Protein AF-A0A257X1H4-F1 (afdb_monomer)

Foldseek 3Di:
DPPPPPVLVVLLVVLQVLLQVQLVVVLVVVDDDPPSDSCSSVLSNVLLNCLSCQCVPPNDVSNVVVLVVLLVVLVVVCVVCVVVDPDSVSSVSSSVSNNSSND

Nearest PDB structures (foldseek):
  9h9e-assembly1_C  TM=3.845E-01  e=7.257E+00  Homo sapiens

Structure (mmCIF, N/CA/C/O backbone):
data_AF-A0A257X1H4-F1
#
_entry.id   AF-A0A257X1H4-F1
#
loop_
_atom_site.group_PDB
_atom_site.id
_atom_site.type_symbol
_atom_site.label_atom_id
_atom_site.label_alt_id
_atom_site.label_comp_id
_atom_site.label_asym_id
_atom_site.label_entity_id
_atom_site.label_seq_id
_atom_site.pdbx_PDB_ins_code
_atom_site.Cartn_x
_atom_site.Cartn_y
_atom_site.Cartn_z
_atom_site.occupancy
_atom_site.B_iso_or_equiv
_atom_site.auth_seq_id
_atom_site.auth_comp_id
_atom_site.auth_asym_id
_atom_site.auth_atom_id
_atom_site.pdbx_PDB_model_num
ATOM 1 N N . MET A 1 1 ? 36.373 -0.730 -8.233 1.00 45.88 1 MET A N 1
ATOM 2 C CA . MET A 1 1 ? 35.293 -1.735 -8.260 1.00 45.88 1 MET A CA 1
ATOM 3 C C . MET A 1 1 ? 34.107 -1.149 -7.509 1.00 45.88 1 MET A C 1
ATOM 5 O O . MET A 1 1 ? 33.911 -1.443 -6.343 1.00 45.88 1 MET A O 1
ATOM 9 N N . SER A 1 2 ? 33.406 -0.200 -8.127 1.00 50.38 2 SER A N 1
ATOM 10 C CA . SER A 1 2 ? 32.142 0.310 -7.599 1.00 50.38 2 SER A CA 1
ATOM 11 C C . SER A 1 2 ? 31.060 -0.632 -8.107 1.00 50.38 2 SER A C 1
ATOM 13 O O . SER A 1 2 ? 30.694 -0.547 -9.278 1.00 50.38 2 SER A O 1
ATOM 15 N N . GLU A 1 3 ? 30.612 -1.569 -7.273 1.00 65.00 3 GLU A N 1
ATOM 16 C CA . GLU A 1 3 ? 29.329 -2.230 -7.509 1.00 65.00 3 GLU A CA 1
ATOM 17 C C . GLU A 1 3 ? 28.273 -1.125 -7.542 1.00 65.00 3 GLU A C 1
ATOM 19 O O . GLU A 1 3 ? 27.932 -0.524 -6.524 1.00 65.00 3 GLU A O 1
ATOM 24 N N . SER A 1 4 ? 27.819 -0.778 -8.742 1.00 75.75 4 SER A N 1
ATOM 25 C CA . SER A 1 4 ? 26.644 0.058 -8.916 1.00 75.75 4 SER A CA 1
ATOM 26 C C . SER A 1 4 ? 25.460 -0.742 -8.389 1.00 75.75 4 SER A C 1
ATOM 28 O O . SER A 1 4 ? 25.032 -1.701 -9.030 1.00 75.75 4 SER A O 1
ATOM 30 N N . VAL A 1 5 ? 24.984 -0.388 -7.198 1.00 80.81 5 VAL A N 1
ATOM 31 C CA . VAL A 1 5 ? 23.797 -0.994 -6.591 1.00 80.81 5 VAL A CA 1
ATOM 32 C C . VAL A 1 5 ? 22.631 -0.873 -7.576 1.00 80.81 5 VAL A C 1
ATOM 34 O O . VAL A 1 5 ? 22.362 0.219 -8.078 1.00 80.81 5 VAL A O 1
ATOM 37 N N . ASP A 1 6 ? 21.960 -1.991 -7.871 1.00 88.31 6 ASP A N 1
ATOM 38 C CA . ASP A 1 6 ? 20.836 -2.024 -8.812 1.00 88.31 6 ASP A CA 1
ATOM 39 C C . ASP A 1 6 ? 19.717 -1.079 -8.320 1.00 88.31 6 ASP A C 1
ATOM 41 O O . ASP A 1 6 ? 19.222 -1.254 -7.199 1.00 88.31 6 ASP A O 1
ATOM 45 N N . PRO A 1 7 ? 19.279 -0.096 -9.132 1.00 87.25 7 PRO A N 1
ATOM 46 C CA . PRO A 1 7 ? 18.185 0.810 -8.784 1.00 87.25 7 PRO A CA 1
ATOM 47 C C . PRO A 1 7 ? 16.911 0.095 -8.317 1.00 87.25 7 PRO A C 1
ATOM 49 O O . PRO A 1 7 ? 16.184 0.615 -7.471 1.00 87.25 7 PRO A O 1
ATOM 52 N N . ARG A 1 8 ? 16.652 -1.122 -8.810 1.00 89.50 8 ARG A N 1
ATOM 53 C CA . ARG A 1 8 ? 15.504 -1.943 -8.396 1.00 89.50 8 ARG A CA 1
ATOM 54 C C . ARG A 1 8 ? 15.628 -2.406 -6.949 1.00 89.50 8 ARG A C 1
ATOM 56 O O . ARG A 1 8 ? 14.637 -2.415 -6.222 1.00 89.50 8 ARG A O 1
ATOM 63 N N . LEU A 1 9 ? 16.839 -2.763 -6.518 1.00 91.31 9 LEU A N 1
ATOM 64 C CA . LEU A 1 9 ? 17.114 -3.140 -5.131 1.00 91.31 9 LEU A CA 1
ATOM 65 C C . LEU A 1 9 ? 16.972 -1.935 -4.202 1.00 91.31 9 LEU A C 1
ATOM 67 O O . LEU A 1 9 ? 16.446 -2.082 -3.101 1.00 91.31 9 LEU A O 1
ATOM 71 N N . ILE A 1 10 ? 17.374 -0.745 -4.661 1.00 92.81 10 ILE A N 1
ATOM 72 C CA . ILE A 1 10 ? 17.166 0.506 -3.919 1.00 92.81 10 ILE A CA 1
ATOM 73 C C . ILE A 1 10 ? 15.666 0.782 -3.756 1.00 92.81 10 ILE A C 1
ATOM 75 O O . ILE A 1 10 ? 15.226 1.053 -2.640 1.00 92.81 10 ILE A O 1
ATOM 79 N N . GLY A 1 11 ? 14.874 0.646 -4.825 1.00 92.56 11 GLY A N 1
ATOM 80 C CA . GLY A 1 11 ? 13.416 0.808 -4.771 1.00 92.56 11 GLY A CA 1
ATOM 81 C C . GLY A 1 11 ? 12.741 -0.188 -3.822 1.00 92.56 11 GLY A C 1
ATOM 82 O O . GLY A 1 11 ? 11.948 0.200 -2.968 1.00 92.56 11 GLY A O 1
ATOM 83 N N . LEU A 1 12 ? 13.123 -1.468 -3.882 1.00 93.62 12 LEU A N 1
ATOM 84 C CA . LEU A 1 12 ? 12.613 -2.491 -2.962 1.00 93.62 12 LEU A CA 1
ATOM 85 C C . LEU A 1 12 ? 13.011 -2.225 -1.503 1.00 93.62 12 LEU A C 1
ATOM 87 O O . LEU A 1 12 ? 12.189 -2.401 -0.604 1.00 93.62 12 LEU A O 1
ATOM 91 N N . ALA A 1 13 ? 14.244 -1.777 -1.254 1.00 94.12 13 ALA A N 1
ATOM 92 C CA . ALA A 1 13 ? 14.699 -1.402 0.083 1.00 94.12 13 ALA A CA 1
ATOM 93 C C . ALA A 1 13 ? 13.953 -0.167 0.615 1.00 94.12 13 ALA A C 1
ATOM 95 O O . ALA A 1 13 ? 13.579 -0.137 1.789 1.00 94.12 13 ALA A O 1
ATOM 96 N N . ALA A 1 14 ? 13.687 0.822 -0.242 1.00 94.50 14 ALA A N 1
ATOM 97 C CA . ALA A 1 14 ? 12.884 1.991 0.101 1.00 94.50 14 ALA A CA 1
ATOM 98 C C . ALA A 1 14 ? 11.439 1.594 0.431 1.00 94.50 14 ALA A C 1
ATOM 100 O O . ALA A 1 14 ? 10.937 1.970 1.489 1.00 94.50 14 ALA A O 1
ATOM 101 N N . ALA A 1 15 ? 10.801 0.764 -0.401 1.00 94.56 15 ALA A N 1
ATOM 102 C CA . ALA A 1 15 ? 9.460 0.240 -0.146 1.00 94.56 15 ALA A CA 1
ATOM 103 C C . ALA A 1 15 ? 9.394 -0.535 1.181 1.00 94.56 15 ALA A C 1
ATOM 105 O O . ALA A 1 15 ? 8.498 -0.306 1.997 1.00 94.56 15 ALA A O 1
ATOM 106 N N . LEU A 1 16 ? 10.383 -1.396 1.446 1.00 94.19 16 LEU A N 1
ATOM 107 C CA . LEU A 1 16 ? 10.511 -2.101 2.721 1.00 94.19 16 LEU A CA 1
ATOM 108 C C . LEU A 1 16 ? 10.619 -1.116 3.895 1.00 94.19 16 LEU A C 1
ATOM 110 O O . LEU A 1 16 ? 9.891 -1.249 4.877 1.00 94.19 16 LEU A O 1
ATOM 114 N N . GLY A 1 17 ? 11.494 -0.113 3.785 1.00 93.88 17 GLY A N 1
ATOM 115 C CA . GLY A 1 17 ? 11.688 0.917 4.805 1.00 93.88 17 GLY A CA 1
ATOM 116 C C . GLY A 1 17 ? 10.415 1.716 5.083 1.00 93.88 17 GLY A C 1
ATOM 117 O O . GLY A 1 17 ? 10.034 1.868 6.242 1.00 93.88 17 GLY A O 1
ATOM 118 N N . ILE A 1 18 ? 9.714 2.162 4.039 1.00 94.31 18 ILE A N 1
ATOM 119 C CA . ILE A 1 18 ? 8.442 2.893 4.144 1.00 94.31 18 ILE A CA 1
ATOM 120 C C . ILE A 1 18 ? 7.396 2.037 4.866 1.00 94.31 18 ILE A C 1
ATOM 122 O O . ILE A 1 18 ? 6.798 2.483 5.849 1.00 94.31 18 ILE A O 1
ATOM 126 N N . GLY A 1 19 ? 7.203 0.793 4.424 1.00 92.31 19 GLY A N 1
ATOM 127 C CA . GLY A 1 19 ? 6.225 -0.111 5.022 1.00 92.31 19 GLY A CA 1
ATOM 128 C C . GLY A 1 19 ? 6.538 -0.458 6.483 1.00 92.31 19 GLY A C 1
ATOM 129 O O . GLY A 1 19 ? 5.627 -0.482 7.315 1.00 92.31 19 GLY A O 1
ATOM 130 N N . LEU A 1 20 ? 7.820 -0.639 6.824 1.00 92.69 20 LEU A N 1
ATOM 131 C CA . LEU A 1 20 ? 8.266 -0.851 8.203 1.00 92.69 20 LEU A CA 1
ATOM 132 C C . LEU A 1 20 ? 8.038 0.389 9.073 1.00 92.69 20 LEU A C 1
ATOM 134 O O . LEU A 1 20 ? 7.507 0.259 10.174 1.00 92.69 20 LEU A O 1
ATOM 138 N N . LEU A 1 21 ? 8.400 1.584 8.599 1.00 91.88 21 LEU A N 1
ATOM 139 C CA . LEU A 1 21 ? 8.234 2.834 9.349 1.00 91.88 21 LEU A CA 1
ATOM 140 C C . LEU A 1 21 ? 6.761 3.110 9.663 1.00 91.88 21 LEU A C 1
ATOM 142 O O . LEU A 1 21 ? 6.412 3.339 10.824 1.00 91.88 21 LEU A O 1
ATOM 146 N N . ILE A 1 22 ? 5.889 3.025 8.655 1.00 90.12 22 ILE A N 1
ATOM 147 C CA . ILE A 1 22 ? 4.448 3.247 8.832 1.00 90.12 22 ILE A CA 1
ATOM 148 C C . ILE A 1 22 ? 3.852 2.156 9.729 1.00 90.12 22 ILE A C 1
ATOM 150 O O . ILE A 1 22 ? 3.072 2.446 10.641 1.00 90.12 22 ILE A O 1
ATOM 154 N N . GLY A 1 23 ? 4.253 0.902 9.512 1.00 88.06 23 GLY A N 1
ATOM 155 C CA . GLY A 1 23 ? 3.824 -0.231 10.321 1.00 88.06 23 GLY A CA 1
ATOM 156 C C . GLY A 1 23 ? 4.211 -0.100 11.799 1.00 88.06 23 GLY A C 1
ATOM 157 O O . GLY A 1 23 ? 3.381 -0.362 12.669 1.00 88.06 23 GLY A O 1
ATOM 158 N N . MET A 1 24 ? 5.436 0.350 12.091 1.00 87.62 24 MET A N 1
ATOM 159 C CA . MET A 1 24 ? 5.925 0.589 13.456 1.00 87.62 24 MET A CA 1
ATOM 160 C C . MET A 1 24 ? 5.208 1.753 14.141 1.00 87.62 24 MET A C 1
ATOM 162 O O . MET A 1 24 ? 4.807 1.624 15.298 1.00 87.62 24 MET A O 1
ATOM 166 N N . GLU A 1 25 ? 5.036 2.877 13.446 1.00 85.19 25 GLU A N 1
ATOM 167 C CA . GLU A 1 25 ? 4.321 4.044 13.972 1.00 85.19 25 GLU A CA 1
ATOM 168 C C . GLU A 1 25 ? 2.882 3.677 14.343 1.00 85.19 25 GLU A C 1
ATOM 170 O O . GLU A 1 25 ? 2.375 4.016 15.415 1.00 85.19 25 GLU A O 1
ATOM 175 N N . ARG A 1 26 ? 2.231 2.899 13.481 1.00 79.31 26 ARG A N 1
ATOM 176 C CA . ARG A 1 26 ? 0.868 2.452 13.723 1.00 79.31 26 ARG A CA 1
ATOM 177 C C . ARG A 1 26 ? 0.752 1.464 14.880 1.00 79.31 26 ARG A C 1
ATOM 179 O O . ARG A 1 26 ? -0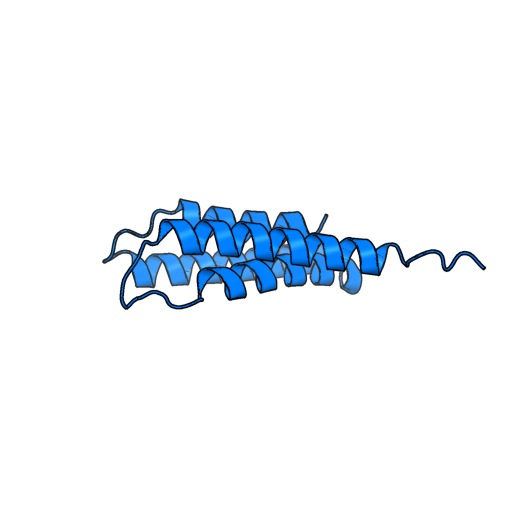.216 1.529 15.637 1.00 79.31 26 ARG A O 1
ATOM 186 N N . GLU A 1 27 ? 1.728 0.576 15.026 1.00 78.12 27 GLU A N 1
ATOM 187 C CA . GLU A 1 27 ? 1.797 -0.342 16.162 1.00 78.12 27 GLU A CA 1
ATOM 188 C C . GLU A 1 27 ? 1.986 0.428 17.479 1.00 78.12 27 GLU A C 1
ATOM 190 O O . GLU A 1 27 ? 1.317 0.131 18.466 1.00 78.12 27 GLU A O 1
ATOM 195 N N . ARG A 1 28 ? 2.822 1.480 17.484 1.00 74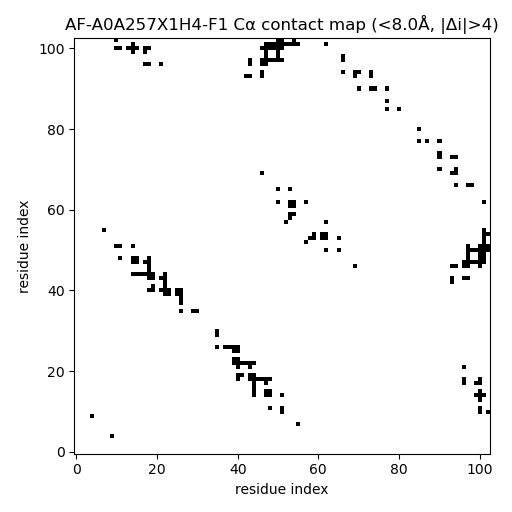.75 28 ARG A N 1
ATOM 196 C CA . ARG A 1 28 ? 3.015 2.358 18.652 1.00 74.75 28 ARG A CA 1
ATOM 197 C C . ARG A 1 28 ? 1.729 3.065 19.080 1.00 74.75 28 ARG A C 1
ATOM 199 O O . ARG A 1 28 ? 1.469 3.161 20.277 1.00 74.75 28 ARG A O 1
ATOM 206 N N . ARG A 1 29 ? 0.903 3.525 18.133 1.00 69.44 29 ARG A N 1
ATOM 207 C CA . ARG A 1 29 ? -0.365 4.217 18.446 1.00 69.44 29 ARG A CA 1
ATOM 208 C C . ARG A 1 29 ? -1.443 3.322 19.054 1.00 69.44 29 ARG A C 1
ATOM 210 O O . ARG A 1 29 ? -2.353 3.849 19.682 1.00 69.44 29 ARG A O 1
ATOM 217 N N . LYS A 1 30 ? -1.361 1.998 18.892 1.00 64.50 30 LYS A N 1
ATOM 218 C CA . LYS A 1 30 ? -2.327 1.061 19.493 1.00 64.50 30 LYS A CA 1
ATOM 219 C C . LYS A 1 30 ? -2.121 0.825 21.002 1.00 64.50 30 LYS A C 1
ATOM 221 O O . LYS A 1 30 ? -2.962 0.172 21.609 1.00 64.50 30 LYS A O 1
ATOM 226 N N . GLY A 1 31 ? -1.084 1.407 21.617 1.00 56.22 31 GLY A N 1
ATOM 227 C CA . GLY A 1 31 ? -0.889 1.419 23.073 1.00 56.22 31 GLY A CA 1
ATOM 228 C C . GLY A 1 31 ? -0.378 0.104 23.684 1.00 56.22 31 GLY A C 1
ATOM 229 O O . GLY A 1 31 ? -0.212 -0.912 23.009 1.00 56.22 31 GLY A O 1
ATOM 230 N N . GLU A 1 32 ? -0.083 0.135 24.988 1.00 52.50 32 GLU A N 1
ATOM 231 C CA . GLU A 1 32 ? 0.428 -0.997 25.774 1.00 52.50 32 GLU A CA 1
ATOM 232 C C . GLU A 1 32 ? -0.732 -1.891 26.252 1.00 52.50 32 GLU A C 1
ATOM 234 O O . GLU A 1 32 ? -1.399 -1.588 27.235 1.00 52.50 32 GLU A O 1
ATOM 239 N N . GLY A 1 33 ? -1.004 -3.000 25.558 1.00 54.44 33 GLY A N 1
ATOM 240 C CA . GLY A 1 33 ? -2.042 -3.946 25.981 1.00 54.44 33 GLY A CA 1
ATOM 241 C C . GLY A 1 33 ? -1.939 -5.338 25.340 1.00 54.44 33 GLY A C 1
ATOM 242 O O . GLY A 1 33 ? -1.172 -5.525 24.394 1.00 54.44 33 GLY A O 1
ATOM 243 N N . PRO A 1 34 ? -2.720 -6.331 25.815 1.00 48.72 34 PRO A N 1
ATOM 244 C CA . PRO A 1 34 ? -2.634 -7.734 25.375 1.00 48.72 34 PRO A CA 1
ATOM 245 C C . PRO A 1 34 ? -2.985 -7.956 23.893 1.00 48.72 34 PRO A C 1
ATOM 247 O O . PRO A 1 34 ? -2.651 -8.989 23.322 1.00 48.72 34 PRO A O 1
ATOM 250 N N . ALA A 1 35 ? -3.629 -6.971 23.255 1.00 51.38 35 ALA A N 1
ATOM 251 C CA . ALA A 1 35 ? -3.989 -6.960 21.837 1.00 51.38 35 ALA A CA 1
ATOM 252 C C . ALA A 1 35 ? -2.880 -6.394 20.922 1.00 51.38 35 ALA A C 1
ATOM 254 O O . ALA A 1 35 ? -3.163 -6.001 19.788 1.00 51.38 35 ALA A O 1
ATOM 255 N N . ARG A 1 36 ? -1.622 -6.366 21.394 1.00 53.06 36 ARG A N 1
ATOM 256 C CA . ARG A 1 36 ? -0.397 -6.034 20.636 1.00 53.06 36 ARG A CA 1
ATOM 257 C C . ARG A 1 36 ? -0.070 -7.106 19.591 1.00 53.06 36 ARG A C 1
ATOM 259 O O . ARG A 1 36 ? 1.007 -7.702 19.566 1.00 53.06 36 ARG A O 1
ATOM 266 N N . ALA A 1 37 ? -1.040 -7.429 18.749 1.00 50.66 37 ALA A N 1
ATOM 267 C CA . ALA A 1 37 ? -0.770 -8.198 17.561 1.00 50.66 37 ALA A CA 1
ATOM 268 C C . ALA A 1 37 ? 0.017 -7.287 16.622 1.00 50.66 37 ALA A C 1
ATOM 270 O O . ALA A 1 37 ? -0.529 -6.272 16.196 1.00 50.66 37 ALA A O 1
ATOM 271 N N . ALA A 1 38 ? 1.224 -7.725 16.239 1.00 56.84 38 ALA A N 1
ATOM 272 C CA . ALA A 1 38 ? 2.108 -7.163 15.205 1.00 56.84 38 ALA A CA 1
ATOM 273 C C . ALA A 1 38 ? 1.476 -7.095 13.789 1.00 56.84 38 ALA A C 1
ATOM 275 O O . ALA A 1 38 ? 2.150 -7.217 12.761 1.00 56.84 38 ALA A O 1
ATOM 276 N N . ALA A 1 39 ? 0.155 -6.976 13.727 1.00 62.81 39 ALA A N 1
ATOM 277 C CA . ALA A 1 39 ? -0.679 -6.914 12.554 1.00 62.81 39 ALA A CA 1
ATOM 278 C C . ALA A 1 39 ? -0.397 -5.643 11.751 1.00 62.81 39 ALA A C 1
ATOM 280 O O . ALA A 1 39 ? -0.424 -5.708 10.524 1.00 62.81 39 ALA A O 1
ATOM 281 N N . GLY A 1 40 ? -0.072 -4.515 12.402 1.00 72.50 40 GLY A N 1
ATOM 282 C CA . GLY A 1 40 ? 0.279 -3.278 11.703 1.00 72.50 40 GLY A CA 1
ATOM 283 C C . GLY A 1 40 ? 1.571 -3.435 10.905 1.00 72.50 40 GLY A C 1
ATOM 284 O O . GLY A 1 40 ? 1.579 -3.264 9.689 1.00 72.50 40 GLY A O 1
ATOM 285 N N . LEU A 1 41 ? 2.648 -3.862 11.566 1.00 83.75 41 LEU A N 1
ATOM 286 C CA . LEU A 1 41 ? 3.966 -3.975 10.940 1.00 83.75 41 LEU A CA 1
ATOM 287 C C . LEU A 1 41 ? 3.958 -4.853 9.683 1.00 83.75 41 LEU A C 1
ATOM 289 O O . LEU A 1 41 ? 4.412 -4.426 8.621 1.00 83.75 41 LEU A O 1
ATOM 293 N N . ARG A 1 42 ? 3.405 -6.067 9.784 1.00 88.62 42 ARG A N 1
ATOM 294 C CA . ARG A 1 42 ? 3.401 -7.019 8.663 1.00 88.62 42 ARG A CA 1
ATOM 295 C C . ARG A 1 42 ? 2.551 -6.522 7.500 1.00 88.62 42 ARG A C 1
ATOM 297 O O . ARG A 1 42 ? 3.001 -6.571 6.363 1.00 88.62 42 ARG A O 1
ATOM 304 N N . THR A 1 43 ? 1.351 -6.017 7.781 1.00 89.38 43 THR A N 1
ATOM 305 C CA . THR A 1 43 ? 0.402 -5.621 6.729 1.00 89.38 43 THR A CA 1
ATOM 306 C C . THR A 1 43 ? 0.927 -4.435 5.923 1.00 89.38 43 THR A C 1
ATOM 308 O O . THR A 1 43 ? 0.886 -4.464 4.697 1.00 89.38 43 THR A O 1
ATOM 311 N N . PHE A 1 44 ? 1.487 -3.426 6.592 1.00 91.12 44 PHE A N 1
ATOM 312 C CA . PHE A 1 44 ? 2.043 -2.244 5.931 1.00 91.12 44 PHE A CA 1
ATOM 313 C C . PHE A 1 44 ? 3.319 -2.554 5.144 1.00 91.12 44 PHE A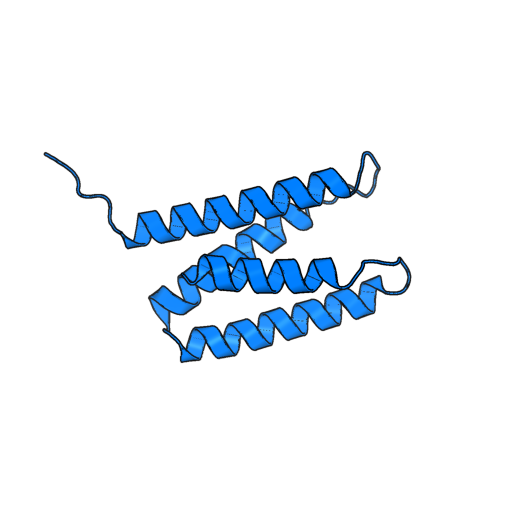 C 1
ATOM 315 O O . PHE A 1 44 ? 3.471 -2.098 4.013 1.00 91.12 44 PHE A O 1
ATOM 322 N N . THR A 1 45 ? 4.195 -3.395 5.698 1.00 94.00 45 THR A N 1
ATOM 323 C CA . THR A 1 45 ? 5.407 -3.850 5.000 1.00 94.00 45 THR A CA 1
ATOM 324 C C . THR A 1 45 ? 5.063 -4.623 3.730 1.00 94.00 45 THR A C 1
ATOM 326 O O . THR A 1 45 ? 5.601 -4.336 2.662 1.00 94.00 45 THR A O 1
ATOM 329 N N . LEU A 1 46 ? 4.122 -5.567 3.821 1.00 94.00 46 LEU A N 1
ATOM 330 C CA . LEU A 1 46 ? 3.678 -6.344 2.665 1.00 94.00 46 LEU A CA 1
ATOM 331 C C . LEU A 1 46 ? 2.960 -5.476 1.629 1.00 94.00 46 LEU A C 1
ATOM 333 O O . LEU A 1 46 ? 3.157 -5.695 0.440 1.00 94.00 46 LEU A O 1
ATOM 337 N N . ALA A 1 47 ? 2.177 -4.478 2.049 1.00 95.50 47 ALA A N 1
ATOM 338 C CA . ALA A 1 47 ? 1.515 -3.558 1.127 1.00 95.50 47 ALA A CA 1
ATOM 339 C C . ALA A 1 47 ? 2.522 -2.733 0.314 1.00 95.50 47 ALA A C 1
ATOM 341 O O . ALA A 1 47 ? 2.405 -2.683 -0.907 1.00 95.50 47 ALA A O 1
ATOM 342 N N . ALA A 1 48 ? 3.535 -2.144 0.957 1.00 96.38 48 ALA A N 1
ATOM 343 C CA . ALA A 1 48 ? 4.567 -1.390 0.242 1.00 96.38 48 ALA A CA 1
ATOM 344 C C . ALA A 1 48 ? 5.337 -2.278 -0.748 1.00 96.38 48 ALA A C 1
ATOM 346 O O . ALA A 1 48 ? 5.485 -1.930 -1.918 1.00 96.38 48 ALA A O 1
ATOM 347 N N . LEU A 1 49 ? 5.767 -3.467 -0.315 1.00 96.00 49 LEU A N 1
ATOM 348 C CA . LEU A 1 49 ? 6.453 -4.415 -1.199 1.00 96.00 49 LEU A CA 1
ATOM 349 C C . LEU A 1 49 ? 5.571 -4.862 -2.368 1.00 96.00 49 LEU A C 1
ATOM 351 O O . LEU A 1 49 ? 6.056 -4.979 -3.490 1.00 96.00 49 LEU A O 1
ATOM 355 N N . LEU A 1 50 ? 4.278 -5.090 -2.127 1.00 96.38 50 LEU A N 1
ATOM 356 C CA . LEU A 1 50 ? 3.338 -5.464 -3.177 1.00 96.38 50 LEU A CA 1
ATOM 357 C C . LEU A 1 50 ? 3.209 -4.353 -4.226 1.00 96.38 50 LEU A C 1
ATOM 359 O O . LEU A 1 50 ? 3.157 -4.667 -5.410 1.00 96.38 50 LEU A O 1
ATOM 363 N N . GLY A 1 51 ? 3.204 -3.083 -3.815 1.00 95.38 51 GLY A N 1
ATOM 364 C CA . GLY A 1 51 ? 3.210 -1.940 -4.731 1.00 95.38 51 GLY A CA 1
ATOM 365 C C . GLY A 1 51 ? 4.460 -1.899 -5.604 1.00 95.38 51 GLY A C 1
ATOM 366 O O . GLY A 1 51 ? 4.355 -1.826 -6.830 1.00 95.38 51 GLY A O 1
ATOM 367 N N . ALA A 1 52 ? 5.633 -2.050 -4.982 1.00 96.00 52 ALA A N 1
ATOM 368 C CA . ALA A 1 52 ? 6.914 -2.095 -5.686 1.00 96.00 52 ALA A CA 1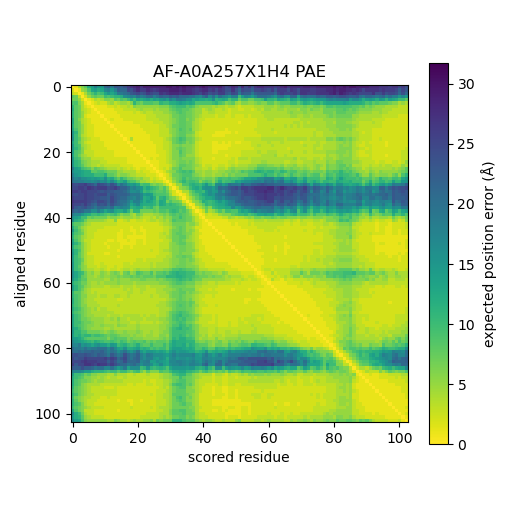
ATOM 369 C C . ALA A 1 52 ? 6.940 -3.221 -6.722 1.00 96.00 52 ALA A C 1
ATOM 371 O O . ALA A 1 52 ? 7.257 -3.006 -7.892 1.00 96.00 52 ALA A O 1
ATOM 372 N N . LEU A 1 53 ? 6.551 -4.429 -6.307 1.00 95.31 53 LEU A N 1
ATOM 373 C CA . LEU A 1 53 ? 6.516 -5.604 -7.175 1.00 95.31 53 LEU A CA 1
ATOM 374 C C . LEU A 1 53 ? 5.474 -5.471 -8.287 1.00 95.31 53 LEU A C 1
ATOM 376 O O . LEU A 1 53 ? 5.744 -5.889 -9.411 1.00 95.31 53 LEU A O 1
ATOM 380 N N . ALA A 1 54 ? 4.314 -4.873 -8.008 1.00 95.25 54 ALA A N 1
ATOM 381 C CA . ALA A 1 54 ? 3.287 -4.632 -9.015 1.00 95.25 54 ALA A CA 1
ATOM 382 C C . ALA A 1 54 ? 3.830 -3.774 -10.160 1.00 95.25 54 ALA A C 1
ATOM 384 O O . ALA A 1 54 ? 3.662 -4.128 -11.329 1.00 95.25 54 ALA A O 1
ATOM 385 N N . MET A 1 55 ? 4.526 -2.686 -9.819 1.00 94.00 55 MET A N 1
ATOM 386 C CA . MET A 1 55 ? 5.106 -1.782 -10.805 1.00 94.00 55 MET A CA 1
ATOM 387 C C . MET A 1 55 ? 6.306 -2.413 -11.523 1.00 94.00 55 MET A C 1
ATOM 389 O O . MET A 1 55 ? 6.383 -2.352 -12.750 1.00 94.00 55 MET A O 1
ATOM 393 N N . LEU A 1 56 ? 7.197 -3.085 -10.785 1.00 92.88 56 LEU A N 1
ATOM 394 C CA . LEU A 1 56 ? 8.401 -3.728 -11.326 1.00 92.88 56 LEU A CA 1
ATOM 395 C C . LEU A 1 56 ? 8.099 -4.891 -12.279 1.00 92.88 56 LEU A C 1
ATOM 397 O O . LEU A 1 56 ? 8.792 -5.048 -13.283 1.00 92.88 56 LEU A O 1
ATOM 401 N N . LEU A 1 57 ? 7.114 -5.731 -11.950 1.00 91.88 57 LEU A N 1
ATOM 402 C CA . LEU A 1 57 ? 6.837 -6.970 -12.686 1.00 91.88 57 LEU A CA 1
ATOM 403 C C . LEU A 1 57 ? 5.738 -6.807 -13.736 1.00 91.88 57 LEU A C 1
ATOM 405 O O . LEU A 1 57 ? 5.759 -7.500 -14.750 1.00 91.88 57 LEU A O 1
ATOM 409 N N . GLY A 1 58 ? 4.765 -5.931 -13.484 1.00 88.75 58 GLY A N 1
ATOM 410 C CA . GLY A 1 58 ? 3.527 -5.895 -14.257 1.00 88.75 58 GLY A CA 1
ATOM 411 C C . GLY A 1 58 ? 3.048 -4.503 -14.670 1.00 88.75 58 GLY A C 1
ATOM 412 O O . GLY A 1 58 ? 1.995 -4.402 -15.308 1.00 88.75 58 GLY A O 1
ATOM 413 N N . GLY A 1 59 ? 3.786 -3.444 -14.322 1.00 90.81 59 GLY A N 1
ATOM 414 C CA . GLY A 1 59 ? 3.488 -2.063 -14.698 1.00 90.81 59 GLY A CA 1
ATOM 415 C C . GLY A 1 59 ? 2.130 -1.545 -14.205 1.00 90.81 59 GLY A C 1
ATOM 416 O O . GLY A 1 59 ? 1.522 -2.070 -13.2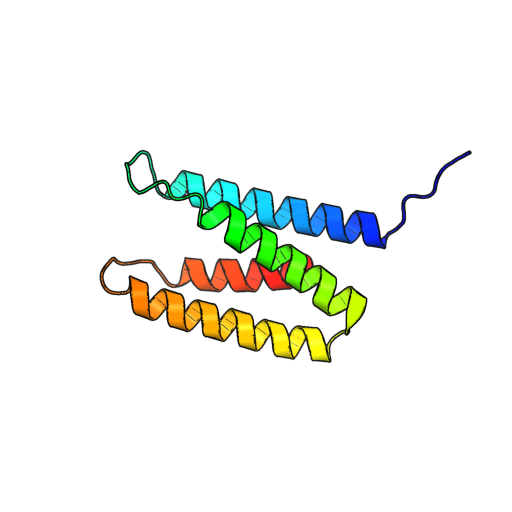69 1.00 90.81 59 GLY A O 1
ATOM 417 N N . GLY A 1 60 ? 1.628 -0.497 -14.864 1.00 90.81 60 GLY A N 1
ATOM 418 C CA . GLY A 1 60 ? 0.454 0.256 -14.407 1.00 90.81 60 GLY A CA 1
ATOM 419 C C . GLY A 1 60 ? -0.852 -0.545 -14.331 1.00 90.81 60 GLY A C 1
ATOM 420 O O . GLY A 1 60 ? -1.647 -0.323 -13.420 1.00 90.81 60 GLY A O 1
ATOM 421 N N . LEU A 1 61 ? -1.078 -1.506 -15.237 1.00 93.31 61 LEU A N 1
ATOM 422 C CA . LEU A 1 61 ? -2.295 -2.328 -15.204 1.00 93.31 61 LEU A CA 1
ATOM 423 C C . LEU A 1 61 ? -2.306 -3.257 -13.984 1.00 93.31 61 LEU A C 1
ATOM 425 O O . LEU A 1 61 ? -3.302 -3.333 -13.267 1.00 93.31 61 LEU A O 1
ATOM 429 N N . THR A 1 62 ? -1.183 -3.928 -13.722 1.00 92.88 62 THR A N 1
ATOM 430 C CA . THR A 1 62 ? -1.037 -4.815 -12.559 1.00 92.88 62 THR A CA 1
ATOM 431 C C . THR A 1 62 ? -1.143 -4.022 -11.262 1.00 92.88 62 THR A C 1
ATOM 433 O O . THR A 1 62 ? -1.817 -4.456 -10.326 1.00 92.88 62 THR A O 1
ATOM 436 N N . LEU A 1 63 ? -0.561 -2.819 -11.234 1.00 93.75 63 LEU A N 1
ATOM 437 C CA . LEU A 1 63 ? -0.701 -1.882 -10.127 1.00 93.75 63 LEU A CA 1
ATOM 438 C C . LEU A 1 63 ? -2.167 -1.511 -9.868 1.00 93.75 63 LEU A C 1
ATOM 440 O O . LEU A 1 63 ? -2.605 -1.573 -8.723 1.00 93.75 63 LEU A O 1
ATOM 444 N N . ALA A 1 64 ? -2.940 -1.179 -10.905 1.00 94.19 64 ALA A N 1
ATOM 445 C CA . ALA A 1 64 ? -4.353 -0.822 -10.766 1.00 94.19 64 ALA A CA 1
ATOM 446 C C . ALA A 1 64 ? -5.208 -1.990 -10.241 1.00 94.19 64 ALA A C 1
ATOM 448 O O . ALA A 1 64 ? -6.032 -1.803 -9.343 1.00 94.19 64 ALA A O 1
ATOM 449 N N . VAL A 1 65 ? -4.985 -3.206 -10.754 1.00 96.06 65 VAL A N 1
ATOM 450 C CA . VAL A 1 65 ? -5.689 -4.416 -10.294 1.00 96.06 65 VAL A CA 1
ATOM 451 C C . VAL A 1 65 ? -5.375 -4.704 -8.825 1.00 96.06 65 VAL A C 1
ATOM 453 O O . VAL A 1 65 ? -6.284 -4.948 -8.029 1.00 96.06 65 VAL A O 1
ATOM 456 N N . LEU A 1 66 ? -4.099 -4.635 -8.440 1.00 95.19 66 LEU A N 1
ATOM 457 C CA . LEU A 1 66 ? -3.691 -4.867 -7.057 1.00 95.19 66 LEU A CA 1
ATOM 458 C C . LEU A 1 66 ? -4.134 -3.734 -6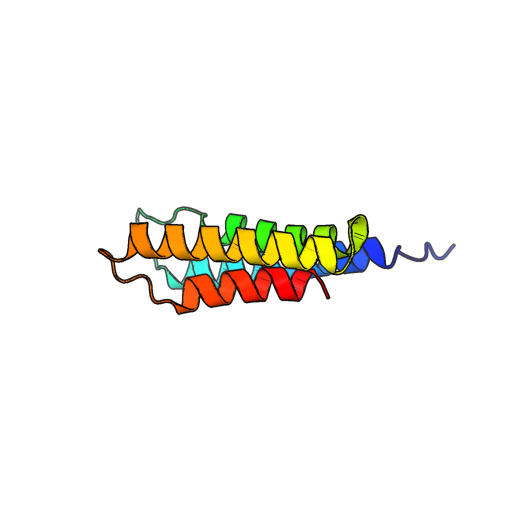.123 1.00 95.19 66 LEU A C 1
ATOM 460 O O . LEU A 1 66 ? -4.532 -4.023 -4.998 1.00 95.19 66 LEU A O 1
ATOM 464 N N . ALA A 1 67 ? -4.178 -2.480 -6.584 1.00 93.38 67 ALA A N 1
ATOM 465 C CA . ALA A 1 67 ? -4.752 -1.368 -5.824 1.00 93.38 67 ALA A CA 1
ATOM 466 C C . ALA A 1 67 ? -6.225 -1.632 -5.482 1.00 93.38 67 ALA A C 1
ATOM 468 O O . ALA A 1 67 ? -6.635 -1.464 -4.332 1.00 93.38 67 ALA A O 1
ATOM 469 N N . ALA A 1 68 ? -7.011 -2.097 -6.460 1.00 94.44 68 ALA A N 1
ATOM 470 C CA . ALA A 1 68 ? -8.409 -2.458 -6.248 1.00 94.44 68 ALA A CA 1
ATOM 471 C C . ALA A 1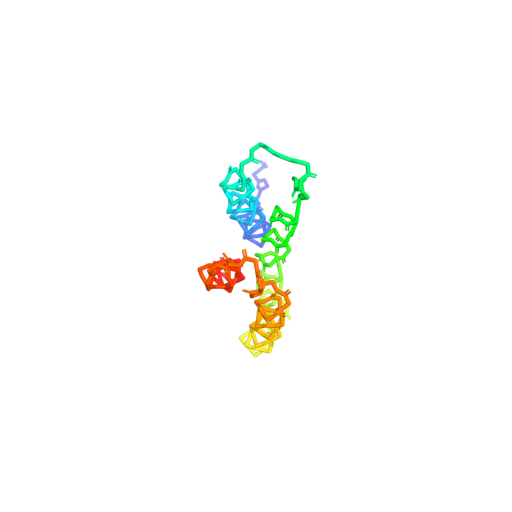 68 ? -8.552 -3.627 -5.259 1.00 94.44 68 ALA A C 1
ATOM 473 O O . ALA A 1 68 ? -9.399 -3.576 -4.366 1.00 94.44 68 ALA A O 1
ATOM 474 N N . ALA A 1 69 ? -7.694 -4.647 -5.362 1.00 93.12 69 ALA A N 1
ATOM 475 C CA . ALA A 1 69 ? -7.683 -5.775 -4.431 1.00 93.12 69 ALA A CA 1
ATOM 476 C C . ALA A 1 69 ? -7.326 -5.346 -2.995 1.00 93.12 69 ALA A C 1
ATOM 478 O O . ALA A 1 69 ? -8.023 -5.720 -2.051 1.00 93.12 69 ALA A O 1
ATOM 479 N N . VAL A 1 70 ? -6.288 -4.519 -2.819 1.00 91.94 70 VAL A N 1
ATOM 480 C CA . VAL A 1 70 ? -5.905 -3.957 -1.512 1.00 91.94 70 VAL A CA 1
ATOM 481 C C . VAL A 1 70 ? -7.028 -3.086 -0.953 1.00 91.94 70 VAL A C 1
ATOM 483 O O . VAL A 1 70 ? -7.349 -3.197 0.229 1.00 91.94 70 VAL A O 1
ATOM 486 N N . GLY A 1 71 ? -7.676 -2.276 -1.793 1.00 90.75 71 GLY A N 1
ATOM 487 C CA . GLY A 1 71 ? -8.835 -1.469 -1.410 1.00 90.75 71 GLY A CA 1
ATOM 488 C C . GLY A 1 71 ? -10.005 -2.321 -0.931 1.00 90.75 71 GLY A C 1
ATOM 489 O O . GLY A 1 71 ? -10.590 -2.034 0.111 1.00 90.75 71 GLY A O 1
ATOM 490 N N . LEU A 1 72 ? -10.302 -3.418 -1.627 1.00 90.62 72 LEU A N 1
ATOM 491 C CA . LEU A 1 72 ? -11.346 -4.351 -1.215 1.00 90.62 72 LEU A CA 1
ATOM 492 C C . LEU A 1 72 ? -11.013 -5.015 0.128 1.00 90.62 72 LEU A C 1
ATOM 494 O O . LEU A 1 72 ? -11.871 -5.074 1.007 1.00 90.62 72 LEU A O 1
ATOM 498 N N . LEU A 1 73 ? -9.770 -5.467 0.317 1.00 87.75 73 LEU A N 1
ATOM 499 C CA . LEU A 1 73 ? -9.313 -6.030 1.592 1.00 87.75 73 LEU A CA 1
ATOM 500 C C . LEU A 1 73 ? -9.405 -5.007 2.731 1.00 87.75 73 LEU A C 1
ATOM 502 O O . LEU A 1 73 ? -9.843 -5.359 3.827 1.00 87.75 73 LEU A O 1
ATOM 506 N N . ALA A 1 74 ? -9.05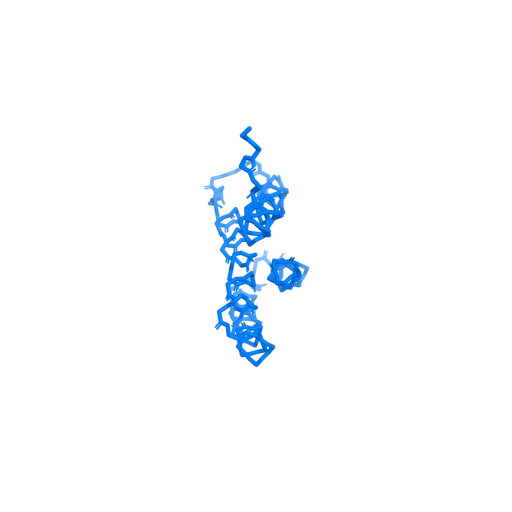3 -3.747 2.468 1.00 86.06 74 ALA A N 1
ATOM 507 C CA . ALA A 1 74 ? -9.224 -2.640 3.403 1.00 86.06 74 ALA A CA 1
ATOM 508 C C . ALA A 1 74 ? -10.698 -2.451 3.791 1.00 86.06 74 ALA A C 1
ATOM 510 O O . ALA A 1 74 ? -11.011 -2.407 4.976 1.00 86.06 74 ALA A O 1
ATOM 511 N N . VAL A 1 75 ? -11.618 -2.427 2.822 1.00 86.19 75 VAL A N 1
ATOM 512 C CA . VAL A 1 75 ? -13.062 -2.308 3.090 1.00 86.19 75 VAL A CA 1
ATOM 513 C C . VAL A 1 75 ? -13.583 -3.494 3.907 1.00 86.19 75 VAL A C 1
ATOM 515 O O . VAL A 1 75 ? -14.343 -3.303 4.856 1.00 86.19 75 VAL A O 1
ATOM 518 N N . VAL A 1 76 ? -13.173 -4.722 3.581 1.00 85.75 76 VAL A N 1
ATOM 519 C CA . VAL A 1 76 ? -13.562 -5.921 4.345 1.00 85.75 76 VAL A CA 1
ATOM 520 C C . VAL A 1 76 ? -13.022 -5.856 5.776 1.00 85.75 76 VAL A C 1
ATOM 522 O O . VAL A 1 76 ? -13.756 -6.152 6.721 1.00 85.75 76 VAL A O 1
ATOM 525 N N . SER A 1 77 ? -11.766 -5.435 5.945 1.00 80.25 77 SER A N 1
ATOM 526 C CA . SER A 1 77 ? -11.147 -5.237 7.258 1.00 80.25 77 SER A CA 1
ATOM 527 C C . SER A 1 77 ? -11.899 -4.186 8.073 1.00 80.25 77 SER A C 1
ATOM 529 O O . SER A 1 77 ? -12.239 -4.448 9.226 1.00 80.25 77 SER A O 1
ATOM 531 N N . TYR A 1 78 ? -12.222 -3.044 7.462 1.00 78.50 78 TYR A N 1
ATOM 532 C CA . TYR A 1 78 ? -12.996 -1.977 8.090 1.00 78.50 78 TYR A CA 1
ATOM 533 C C . TYR A 1 78 ? -14.342 -2.496 8.587 1.00 78.50 78 TYR A C 1
ATOM 535 O O . TYR A 1 78 ? -14.668 -2.353 9.760 1.00 78.50 78 TYR A O 1
ATOM 543 N N . ARG A 1 79 ? -15.096 -3.199 7.732 1.00 79.75 79 ARG A N 1
ATOM 544 C CA . ARG A 1 79 ? -16.405 -3.761 8.103 1.00 79.75 79 ARG A CA 1
ATOM 545 C C . ARG A 1 79 ? -16.325 -4.760 9.253 1.00 79.75 79 ARG A C 1
ATOM 547 O O . ARG A 1 79 ? -17.238 -4.800 10.067 1.00 79.75 79 ARG A O 1
ATOM 554 N N . LYS A 1 80 ? -15.264 -5.568 9.318 1.00 74.44 80 LYS A N 1
ATOM 555 C CA . LYS A 1 80 ? -15.077 -6.557 10.390 1.00 74.44 80 LYS A CA 1
ATOM 556 C C . LYS A 1 80 ? -14.702 -5.910 11.722 1.00 74.44 80 LYS A C 1
ATOM 558 O O . LYS A 1 80 ? -14.961 -6.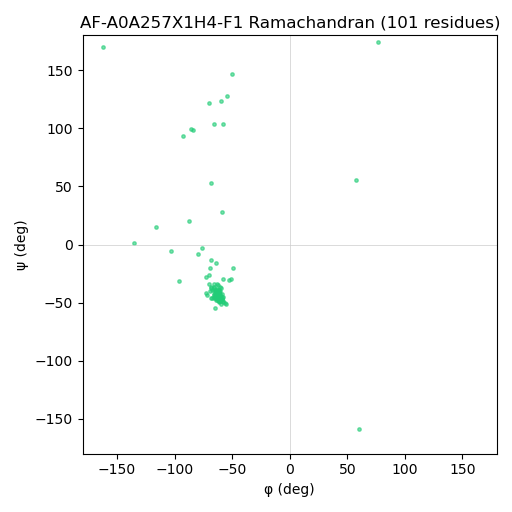486 12.773 1.00 74.44 80 LYS A O 1
ATOM 563 N N . SER A 1 81 ? -14.049 -4.755 11.680 1.00 68.44 81 SER A N 1
ATOM 564 C CA . SER A 1 81 ? -13.587 -4.062 12.878 1.00 68.44 81 SER A CA 1
ATOM 565 C C . SER A 1 81 ? -14.462 -2.865 13.261 1.00 68.44 81 SER A C 1
ATOM 567 O O . SER A 1 81 ? -14.249 -2.329 14.338 1.00 68.44 81 SER A O 1
ATOM 569 N N . ALA A 1 82 ? -15.461 -2.495 12.450 1.00 63.09 82 ALA A N 1
ATOM 570 C CA . ALA A 1 82 ? -16.354 -1.349 12.647 1.00 63.09 82 ALA A CA 1
ATOM 571 C C . ALA A 1 82 ? -17.036 -1.302 14.028 1.00 63.09 82 ALA A C 1
ATOM 573 O O . ALA A 1 82 ? -17.241 -0.215 14.555 1.00 63.09 82 ALA A O 1
ATOM 574 N N . ASP A 1 83 ? -17.302 -2.456 14.649 1.00 58.25 83 ASP A N 1
ATOM 575 C CA . ASP A 1 83 ? -17.878 -2.536 16.002 1.00 58.25 83 ASP A CA 1
ATOM 576 C C . ASP A 1 83 ? -16.916 -2.057 17.115 1.00 58.25 83 ASP A C 1
ATOM 578 O O . ASP A 1 83 ? -17.342 -1.830 18.244 1.00 58.25 83 ASP A O 1
ATOM 582 N N . ALA A 1 84 ? -15.621 -1.897 16.813 1.00 60.25 84 ALA A N 1
ATOM 583 C CA . ALA A 1 84 ? -14.557 -1.507 17.748 1.00 60.25 84 ALA A CA 1
ATOM 584 C C . ALA A 1 84 ? -13.896 -0.151 17.410 1.00 60.25 84 ALA A C 1
ATOM 586 O O . ALA A 1 84 ? -12.819 0.152 17.922 1.00 60.25 84 ALA A O 1
ATOM 587 N N . ASP A 1 85 ? -14.532 0.650 16.551 1.00 54.94 85 ASP A N 1
ATOM 588 C CA . ASP A 1 85 ? -14.131 2.012 16.163 1.00 54.94 85 ASP A CA 1
ATOM 589 C C . ASP A 1 85 ? -12.706 2.167 15.551 1.00 54.94 85 ASP A C 1
ATOM 591 O O . ASP A 1 85 ? -11.876 2.954 16.019 1.00 54.94 85 ASP A O 1
ATOM 595 N N . PRO A 1 86 ? -12.346 1.439 14.474 1.00 60.34 86 PRO A N 1
ATOM 596 C CA . PRO A 1 86 ? -11.077 1.600 13.782 1.00 60.34 86 PRO A CA 1
ATOM 597 C C . PRO A 1 86 ? -11.313 2.596 12.652 1.00 60.34 86 PRO A C 1
ATOM 599 O O . PRO A 1 86 ? -11.784 2.235 11.578 1.00 60.34 86 PRO A O 1
ATOM 602 N N . GLY A 1 87 ? -11.055 3.874 12.905 1.00 66.81 87 GLY A N 1
ATOM 603 C CA . GLY A 1 87 ? -11.300 4.917 11.912 1.00 66.81 87 GLY A CA 1
ATOM 604 C C . GLY A 1 87 ? -10.698 4.606 10.530 1.00 66.81 87 GLY A C 1
ATOM 605 O O . GLY A 1 87 ? -9.599 4.057 10.429 1.00 66.81 87 GLY A O 1
ATOM 606 N N . LEU A 1 88 ? -11.402 5.063 9.483 1.00 77.94 88 LEU A N 1
ATOM 607 C CA . LEU A 1 88 ? -11.100 4.924 8.043 1.00 77.94 88 LEU A CA 1
ATOM 608 C C . LEU A 1 88 ? -9.655 5.308 7.649 1.00 77.94 88 LEU A C 1
ATOM 610 O O . LEU A 1 88 ? -9.137 4.938 6.595 1.00 77.94 88 LEU A O 1
ATOM 614 N N . THR A 1 89 ? -8.984 6.083 8.501 1.00 83.00 89 THR A N 1
ATOM 615 C CA . THR A 1 89 ? -7.586 6.504 8.344 1.00 83.00 89 THR A CA 1
ATOM 616 C C . THR A 1 89 ? -6.630 5.318 8.233 1.00 83.00 89 THR A C 1
ATOM 618 O O . THR A 1 89 ? -5.611 5.400 7.550 1.00 83.00 89 THR A O 1
ATOM 621 N N . THR A 1 90 ? -6.977 4.197 8.859 1.00 83.50 90 THR A N 1
ATOM 622 C CA . THR A 1 90 ? -6.248 2.930 8.811 1.00 83.50 90 THR A CA 1
ATOM 623 C C . THR A 1 90 ? -6.153 2.360 7.401 1.00 83.50 90 THR A C 1
ATOM 625 O O . THR A 1 90 ? -5.082 1.928 6.965 1.00 83.50 90 THR A O 1
ATOM 628 N N . GLU A 1 91 ? -7.291 2.312 6.730 1.00 86.88 91 GLU A N 1
ATOM 629 C CA . GLU A 1 91 ? -7.487 1.739 5.410 1.00 86.88 91 GLU A CA 1
ATOM 630 C C . GLU A 1 91 ? -6.864 2.648 4.357 1.00 86.88 91 GLU A C 1
ATOM 632 O O . GLU A 1 91 ? -6.149 2.181 3.470 1.00 86.88 91 GLU A O 1
ATOM 637 N N . ILE A 1 92 ? -7.051 3.961 4.518 1.00 88.38 92 ILE A N 1
ATOM 638 C CA . ILE A 1 92 ? -6.412 4.970 3.670 1.00 88.38 92 ILE A CA 1
ATOM 639 C C . ILE A 1 92 ? -4.888 4.870 3.786 1.00 88.38 92 ILE A C 1
ATOM 641 O O . ILE A 1 92 ? -4.198 4.841 2.770 1.00 88.38 92 ILE A O 1
ATOM 645 N N . ALA A 1 93 ? -4.346 4.748 5.001 1.00 90.31 93 ALA A N 1
ATOM 646 C CA . ALA A 1 93 ? -2.908 4.583 5.198 1.00 90.31 93 ALA A CA 1
ATOM 647 C C . ALA A 1 93 ? -2.373 3.319 4.506 1.00 90.31 93 ALA A C 1
ATOM 649 O O . ALA A 1 93 ? -1.274 3.349 3.952 1.00 90.31 93 ALA A O 1
ATOM 650 N N . LEU A 1 94 ? -3.133 2.218 4.510 1.00 90.50 94 LEU A N 1
ATOM 651 C CA . LEU A 1 94 ? -2.741 0.978 3.839 1.00 90.50 94 LEU A CA 1
ATOM 652 C C . LEU A 1 94 ? -2.642 1.168 2.319 1.00 90.50 94 LEU A C 1
ATOM 654 O O . LEU A 1 94 ? -1.643 0.775 1.715 1.00 90.50 94 LEU A O 1
ATOM 658 N N . LEU A 1 95 ? -3.643 1.817 1.719 1.00 91.81 95 LEU A N 1
ATOM 659 C CA . LEU A 1 95 ? -3.648 2.151 0.293 1.00 91.81 95 LEU A CA 1
ATOM 660 C C . LEU A 1 95 ? -2.505 3.094 -0.085 1.00 91.81 95 LEU A C 1
ATOM 662 O O . LEU A 1 95 ? -1.817 2.861 -1.078 1.00 91.81 95 LEU A O 1
ATOM 666 N N . LEU A 1 96 ? -2.263 4.124 0.729 1.00 92.88 96 LEU A N 1
ATOM 667 C CA . LEU A 1 96 ? -1.139 5.037 0.529 1.00 92.88 96 LEU A CA 1
ATOM 668 C C . LEU A 1 96 ? 0.195 4.300 0.610 1.00 92.88 96 LEU A C 1
ATOM 670 O O . LEU A 1 96 ? 1.068 4.536 -0.211 1.00 92.88 96 LEU A O 1
ATOM 674 N N . THR A 1 97 ? 0.344 3.369 1.548 1.00 94.62 97 THR A N 1
ATOM 675 C CA . THR A 1 97 ? 1.578 2.588 1.704 1.00 94.62 97 THR A CA 1
ATOM 676 C C . THR A 1 97 ? 1.846 1.703 0.490 1.00 94.62 97 THR A C 1
ATOM 678 O O . THR A 1 97 ? 2.981 1.630 0.026 1.00 94.62 97 THR A O 1
ATOM 681 N N . PHE A 1 98 ? 0.802 1.085 -0.067 1.00 95.25 98 PHE A N 1
ATOM 682 C CA . PHE A 1 98 ? 0.892 0.354 -1.329 1.00 95.25 98 PHE A CA 1
ATOM 683 C C . PHE A 1 98 ? 1.325 1.264 -2.489 1.00 95.25 98 PHE A C 1
ATOM 685 O O . PHE A 1 98 ? 2.266 0.937 -3.204 1.00 95.25 98 PHE A O 1
ATOM 692 N N . MET A 1 99 ? 0.699 2.434 -2.641 1.00 94.38 99 MET A N 1
ATOM 693 C CA . MET A 1 99 ? 1.065 3.402 -3.684 1.00 94.38 99 MET A CA 1
ATOM 694 C C . MET A 1 99 ? 2.492 3.937 -3.527 1.00 94.38 99 MET A C 1
ATOM 696 O O . MET A 1 99 ? 3.210 4.040 -4.513 1.00 94.38 99 MET A O 1
ATOM 700 N N . LEU A 1 100 ? 2.922 4.234 -2.298 1.00 93.12 100 LEU A N 1
ATOM 701 C CA . LEU A 1 100 ? 4.277 4.705 -2.005 1.00 93.12 100 LEU A CA 1
ATOM 702 C C . LEU A 1 100 ? 5.341 3.661 -2.345 1.00 93.12 100 LEU A C 1
ATOM 704 O O . LEU A 1 100 ? 6.431 4.029 -2.758 1.00 93.12 100 LEU A O 1
ATOM 708 N N . GLY A 1 101 ? 5.036 2.374 -2.177 1.00 91.81 101 GLY A N 1
ATOM 709 C CA . GLY A 1 101 ? 5.946 1.312 -2.590 1.00 91.81 101 GLY A CA 1
ATOM 710 C C . GLY A 1 101 ? 6.064 1.166 -4.107 1.00 91.81 101 GLY A C 1
ATOM 711 O O . GLY A 1 101 ? 7.086 0.696 -4.584 1.00 91.81 101 GLY A O 1
ATOM 712 N N . ALA A 1 102 ? 5.041 1.565 -4.865 1.00 92.69 102 ALA A N 1
ATOM 713 C CA . ALA A 1 102 ? 5.033 1.495 -6.327 1.00 92.69 102 ALA A CA 1
ATOM 714 C C . ALA A 1 102 ? 5.792 2.637 -7.025 1.00 92.69 102 ALA A C 1
ATOM 716 O O . ALA A 1 102 ? 5.915 2.602 -8.251 1.00 92.69 102 ALA A O 1
ATOM 717 N N . LEU A 1 103 ? 6.234 3.645 -6.265 1.00 87.19 103 LEU A N 1
ATOM 718 C CA . LEU A 1 103 ? 7.005 4.790 -6.749 1.00 87.19 103 LEU A CA 1
ATOM 719 C C . LEU A 1 103 ? 8.472 4.410 -6.992 1.00 87.19 103 LEU A C 1
ATOM 721 O O . LEU A 1 103 ? 9.004 4.843 -8.038 1.00 87.19 103 LEU A O 1
#

Sequence (103 aa):
MSESVDPRLIGLAAALGIGLLIGMERERRKGEGPARAAAGLRTFTLAALLGALAMLLGGGLTLAVLAAAVGLLAVVSYRKSADADPGLTTEIALLLTFMLGAL

Radius of gyration: 15.11 Å; Cα contacts (8 Å, |Δi|>4): 124; chains: 1; bounding box: 53×15×41 Å

pLDDT: mean 83.23, std 14.2, range [45.88, 96.38]

Solvent-accessible surface area (backbone atoms only — not comparable to full-atom values): 5460 Å² total; per-residue (Å²): 138,80,81,76,74,53,68,66,58,51,47,50,50,48,11,40,49,52,8,40,52,56,7,47,54,53,48,62,74,71,53,96,54,98,80,70,63,69,58,40,34,55,53,27,23,50,30,2,41,49,20,29,47,22,36,74,76,51,32,71,67,41,35,53,55,49,51,52,51,53,48,50,54,32,53,53,50,43,67,74,39,51,93,73,70,65,60,69,65,60,43,50,50,44,54,49,33,18,54,61,11,43,109

Mean predicted aligned error: 6.81 Å

Secondary structure (DSSP, 8-state):
------HHHHHHHHHHHHHHHHHHHHHHHT-SSTT--THHHHHHHHHHHHHHHHHHHHHHHHHHHHHHHHHHHHHHHHHHHGGG---THHHHHHHHHHHHHT-